Protein AF-A0A350PHJ2-F1 (afdb_monomer)

pLDDT: mean 86.69, std 14.11, range [53.72, 98.44]

Structure (mmCIF, N/CA/C/O backbone):
data_AF-A0A350PHJ2-F1
#
_entry.id   AF-A0A350PHJ2-F1
#
loop_
_atom_site.group_PDB
_atom_site.id
_atom_site.type_symbol
_atom_site.label_atom_id
_atom_site.label_alt_id
_atom_site.label_comp_id
_atom_site.label_asym_id
_atom_site.label_entity_id
_atom_site.label_seq_id
_atom_site.pdbx_PDB_ins_code
_atom_site.Cartn_x
_atom_site.Cartn_y
_atom_site.Cartn_z
_atom_site.occupancy
_atom_site.B_iso_or_equiv
_atom_site.auth_seq_id
_atom_site.auth_comp_id
_atom_site.auth_asym_id
_atom_site.auth_atom_id
_atom_site.pdbx_PDB_model_num
ATOM 1 N N . SER A 1 1 ? -17.250 5.858 7.360 1.00 90.06 1 SER A N 1
ATOM 2 C CA . SER A 1 1 ? -16.488 6.493 6.266 1.00 90.06 1 SER A CA 1
ATOM 3 C C . SER A 1 1 ? -15.652 5.468 5.532 1.00 90.06 1 SER A C 1
ATOM 5 O O . SER A 1 1 ? -15.344 4.427 6.108 1.00 90.06 1 SER A O 1
ATOM 7 N N . TYR A 1 2 ? -15.291 5.770 4.290 1.00 96.94 2 TYR A N 1
ATOM 8 C CA . TYR A 1 2 ? -14.376 4.985 3.467 1.00 96.94 2 TYR A CA 1
ATOM 9 C C . TYR A 1 2 ? -13.178 5.864 3.099 1.00 96.94 2 TYR A C 1
ATOM 11 O O . TYR A 1 2 ? -13.379 7.021 2.733 1.00 96.94 2 TYR A O 1
ATOM 19 N N . VAL A 1 3 ? -11.959 5.348 3.252 1.00 97.88 3 VAL A N 1
ATOM 20 C CA . VAL A 1 3 ? -10.710 6.083 3.017 1.00 97.88 3 VAL A CA 1
ATOM 21 C C . VAL A 1 3 ? -9.819 5.259 2.094 1.00 97.88 3 VAL A C 1
ATOM 23 O O . VAL A 1 3 ? -9.431 4.144 2.434 1.00 97.88 3 VAL A O 1
ATOM 26 N N . PHE A 1 4 ? -9.485 5.820 0.937 1.00 98.25 4 PHE A N 1
ATOM 27 C CA . PHE A 1 4 ? -8.564 5.223 -0.024 1.00 98.25 4 PHE A CA 1
ATOM 28 C C . PHE A 1 4 ? -7.312 6.093 -0.128 1.00 98.25 4 PHE A C 1
ATOM 30 O O . PHE A 1 4 ? -7.418 7.293 -0.379 1.00 98.25 4 PHE A O 1
ATOM 37 N N . LEU A 1 5 ? -6.144 5.499 0.111 1.00 97.62 5 LEU A N 1
ATOM 38 C CA . LEU A 1 5 ? -4.854 6.185 0.135 1.00 97.62 5 LEU A CA 1
ATOM 39 C C . LEU A 1 5 ? -4.010 5.722 -1.056 1.00 97.62 5 LEU A C 1
ATOM 41 O O . LEU A 1 5 ? -3.561 4.580 -1.081 1.00 97.62 5 LEU A O 1
ATOM 45 N N . ASP A 1 6 ? -3.760 6.623 -2.003 1.00 95.38 6 ASP A N 1
ATOM 46 C CA . ASP A 1 6 ? -2.923 6.371 -3.186 1.00 95.38 6 ASP A CA 1
ATOM 47 C C . ASP A 1 6 ? -1.734 7.350 -3.204 1.00 95.38 6 ASP A C 1
ATOM 49 O O . ASP A 1 6 ? -1.727 8.324 -3.961 1.00 95.38 6 ASP A O 1
ATOM 53 N N . PRO A 1 7 ? -0.760 7.191 -2.286 1.00 93.12 7 PRO A N 1
ATOM 54 C CA . PRO A 1 7 ? 0.412 8.061 -2.230 1.00 93.12 7 PRO A CA 1
ATOM 55 C C . PRO A 1 7 ? 1.351 7.818 -3.426 1.00 93.12 7 PRO A C 1
ATOM 57 O O . PRO A 1 7 ? 1.218 6.815 -4.127 1.00 93.12 7 PRO A O 1
ATOM 60 N N . PRO A 1 8 ? 2.370 8.670 -3.645 1.00 91.25 8 PRO A N 1
ATOM 61 C CA . PRO A 1 8 ? 3.482 8.340 -4.531 1.00 91.25 8 PRO A CA 1
ATOM 62 C C . PRO A 1 8 ? 4.080 6.958 -4.223 1.00 91.25 8 PRO A C 1
ATOM 64 O O . PRO A 1 8 ? 4.452 6.666 -3.089 1.00 91.25 8 PRO A O 1
ATOM 67 N N . TYR A 1 9 ? 4.176 6.095 -5.240 1.00 89.44 9 TYR A N 1
ATOM 68 C CA . TYR A 1 9 ? 4.647 4.723 -5.027 1.00 89.44 9 TYR A CA 1
ATOM 69 C C . TYR A 1 9 ? 6.139 4.678 -4.729 1.00 89.44 9 TYR A C 1
ATOM 71 O O . TYR A 1 9 ? 6.936 5.371 -5.373 1.00 89.44 9 TYR A O 1
ATOM 79 N N . ARG A 1 10 ? 6.536 3.765 -3.838 1.00 88.88 10 ARG A N 1
ATOM 80 C CA . ARG A 1 10 ? 7.952 3.452 -3.630 1.00 88.88 10 ARG A CA 1
ATOM 81 C C . ARG A 1 10 ? 8.588 2.994 -4.948 1.00 88.88 10 ARG A C 1
ATOM 83 O O . ARG A 1 10 ? 7.976 2.313 -5.777 1.00 88.88 10 ARG A O 1
ATOM 90 N N . GLY A 1 11 ? 9.819 3.443 -5.192 1.00 77.94 11 GLY A N 1
ATOM 91 C CA . GLY A 1 11 ? 10.531 3.197 -6.452 1.00 77.94 11 GLY A CA 1
ATOM 92 C C . GLY A 1 11 ? 9.917 3.892 -7.678 1.00 77.94 11 GLY A C 1
ATOM 93 O O . GLY A 1 11 ? 10.189 3.494 -8.821 1.00 77.94 11 GLY A O 1
ATOM 94 N N . CYS A 1 12 ? 9.058 4.900 -7.485 1.00 71.69 12 CYS A N 1
ATOM 95 C CA . CYS A 1 12 ? 8.598 5.757 -8.568 1.00 71.69 12 CYS A CA 1
ATOM 96 C C . CYS A 1 12 ? 9.589 6.893 -8.844 1.00 71.69 12 CYS A C 1
ATOM 98 O O . CYS A 1 12 ? 10.048 7.562 -7.933 1.00 71.69 12 CYS A O 1
ATOM 100 N N . PHE A 1 13 ? 9.915 7.099 -10.124 1.00 59.16 13 PHE A N 1
ATOM 101 C CA . PHE A 1 13 ? 10.842 8.142 -10.583 1.00 59.16 13 PHE A CA 1
ATOM 102 C C . PHE A 1 13 ? 10.144 9.503 -10.766 1.00 59.16 13 PHE A C 1
ATOM 104 O O . PHE A 1 13 ? 10.781 10.489 -11.116 1.00 59.16 13 PHE A O 1
ATOM 111 N N . THR A 1 14 ? 8.819 9.570 -10.587 1.00 58.97 14 THR A N 1
ATOM 112 C CA . THR A 1 14 ? 8.075 10.834 -10.647 1.00 58.97 14 THR A CA 1
ATOM 113 C C . THR A 1 14 ? 8.466 11.710 -9.466 1.00 58.97 14 THR A C 1
ATOM 115 O O . THR A 1 14 ? 8.104 11.416 -8.329 1.00 58.97 14 THR A O 1
ATOM 118 N N . GLN A 1 15 ? 9.185 12.793 -9.753 1.00 53.72 15 GLN A N 1
ATOM 119 C CA . GLN A 1 15 ? 9.494 13.853 -8.801 1.00 53.72 15 GLN A CA 1
ATOM 120 C C . GLN A 1 15 ? 8.235 14.691 -8.561 1.00 53.72 15 GLN A C 1
ATOM 122 O O . GLN A 1 15 ? 7.950 15.631 -9.299 1.00 53.72 15 GLN A O 1
ATOM 127 N N . TYR A 1 16 ? 7.470 14.358 -7.525 1.00 56.31 16 TYR A N 1
ATOM 128 C CA . TYR A 1 16 ? 6.350 15.180 -7.059 1.00 56.31 16 TYR A CA 1
ATOM 129 C C . TYR A 1 16 ? 6.847 16.365 -6.217 1.00 56.31 16 TYR A C 1
ATOM 131 O O . TYR A 1 16 ? 6.360 16.565 -5.118 1.00 56.31 16 TYR A O 1
ATOM 139 N N . GLY A 1 17 ? 7.855 17.119 -6.674 1.00 56.59 17 GLY A N 1
ATOM 140 C CA . GLY A 1 17 ? 8.352 18.354 -6.032 1.00 56.59 17 GLY A CA 1
ATOM 141 C C . GLY A 1 17 ? 8.909 18.251 -4.596 1.00 56.59 17 GLY A C 1
ATOM 142 O O . GLY A 1 17 ? 9.531 19.200 -4.131 1.00 56.59 17 GLY A O 1
ATOM 143 N N . VAL A 1 18 ? 8.718 17.122 -3.912 1.00 61.38 18 VAL A N 1
ATOM 144 C CA . VAL A 1 18 ? 9.181 16.780 -2.564 1.00 61.38 18 VAL A CA 1
ATOM 145 C C . VAL A 1 18 ? 9.632 15.321 -2.546 1.00 61.38 18 VAL A C 1
ATOM 147 O O . VAL A 1 18 ? 9.043 14.472 -3.222 1.00 61.38 18 VAL A O 1
ATOM 150 N N . ASP A 1 19 ? 10.675 15.031 -1.770 1.00 70.50 19 ASP A N 1
ATOM 151 C CA . ASP A 1 19 ? 11.159 13.668 -1.572 1.00 70.50 19 ASP A CA 1
ATOM 152 C C . ASP A 1 19 ? 10.112 12.867 -0.791 1.00 70.50 19 ASP A C 1
ATOM 154 O O . ASP A 1 19 ? 9.876 13.109 0.392 1.00 70.50 19 ASP A O 1
ATOM 158 N N . PHE A 1 20 ? 9.457 11.920 -1.464 1.00 79.88 20 PHE A N 1
ATOM 159 C CA . PHE A 1 20 ? 8.554 10.971 -0.822 1.00 79.88 20 PHE A CA 1
ATOM 160 C C . PHE A 1 20 ? 9.369 9.780 -0.312 1.00 79.88 20 PHE A C 1
ATOM 162 O O . PHE A 1 20 ? 9.531 8.771 -1.002 1.00 79.88 20 PHE A O 1
ATOM 169 N N . ASP A 1 21 ? 9.956 9.953 0.870 1.00 86.94 21 ASP A N 1
ATOM 170 C CA . ASP A 1 21 ? 10.834 8.967 1.493 1.00 86.94 21 ASP A CA 1
ATOM 171 C C . ASP A 1 21 ? 10.068 7.921 2.328 1.00 86.94 21 ASP A C 1
ATOM 173 O O . ASP A 1 21 ? 8.845 7.960 2.505 1.00 86.94 21 ASP A O 1
ATOM 177 N N . ASP A 1 22 ? 10.818 6.967 2.878 1.00 90.44 22 ASP A N 1
ATOM 178 C CA . ASP A 1 22 ? 10.285 5.903 3.728 1.00 90.44 22 ASP A CA 1
ATOM 179 C C . ASP A 1 22 ? 9.602 6.432 5.008 1.00 90.44 22 ASP A C 1
ATOM 181 O O . ASP A 1 22 ? 8.710 5.766 5.541 1.00 90.44 22 ASP A O 1
ATOM 185 N N . LYS A 1 23 ? 9.968 7.626 5.504 1.00 92.19 23 LYS A N 1
ATOM 186 C CA . LYS A 1 23 ? 9.328 8.239 6.681 1.00 92.19 23 LYS A CA 1
ATOM 187 C C . LYS A 1 23 ? 7.953 8.782 6.324 1.00 92.19 23 LYS A C 1
ATOM 189 O O . LYS A 1 23 ? 6.998 8.559 7.069 1.00 92.19 23 LYS A O 1
ATOM 194 N N . ILE A 1 24 ? 7.828 9.453 5.180 1.00 92.56 24 ILE A N 1
ATOM 195 C CA . ILE A 1 24 ? 6.520 9.906 4.700 1.00 92.56 24 ILE A CA 1
ATOM 196 C C . ILE A 1 24 ? 5.645 8.690 4.397 1.00 92.56 24 ILE A C 1
ATOM 198 O O . ILE A 1 24 ? 4.492 8.647 4.828 1.00 92.56 24 ILE A O 1
ATOM 202 N N . GLN A 1 25 ? 6.195 7.650 3.766 1.00 94.94 25 GLN A N 1
ATOM 203 C CA . GLN A 1 25 ? 5.450 6.415 3.530 1.00 94.94 25 GLN A CA 1
ATOM 204 C C . GLN A 1 25 ? 4.964 5.759 4.834 1.00 94.94 25 GLN A C 1
ATOM 206 O O . GLN A 1 25 ? 3.828 5.281 4.878 1.00 94.94 25 GLN A O 1
ATOM 211 N N . GLN A 1 26 ? 5.773 5.768 5.899 1.00 96.31 26 GLN A N 1
ATOM 212 C CA . GLN A 1 26 ? 5.348 5.304 7.224 1.00 96.31 26 GLN A CA 1
ATOM 213 C C . GLN A 1 26 ? 4.162 6.120 7.757 1.00 96.31 26 GLN A C 1
ATOM 215 O O . GLN A 1 26 ? 3.194 5.535 8.235 1.00 96.31 26 GLN A O 1
ATOM 220 N N . SER A 1 27 ? 4.172 7.447 7.603 1.00 96.75 27 SER A N 1
ATOM 221 C CA . SER A 1 27 ? 3.066 8.290 8.084 1.00 96.75 27 SER A CA 1
ATOM 222 C C . SER A 1 27 ? 1.727 8.002 7.385 1.00 96.75 27 SER A C 1
ATOM 224 O O . SER A 1 27 ? 0.667 8.145 7.994 1.00 96.75 27 SER A O 1
ATOM 226 N N . VAL A 1 28 ? 1.753 7.520 6.134 1.00 97.44 28 VAL A N 1
ATOM 227 C CA . VAL A 1 28 ? 0.545 7.041 5.437 1.00 97.44 28 VAL A CA 1
ATOM 228 C C . VAL A 1 28 ? 0.000 5.768 6.091 1.00 97.44 28 VAL A C 1
ATOM 230 O O . VAL A 1 28 ? -1.211 5.651 6.277 1.00 97.44 28 VAL A O 1
ATOM 233 N N . ILE A 1 29 ? 0.877 4.835 6.479 1.00 97.88 29 ILE A N 1
ATOM 234 C CA . ILE A 1 29 ? 0.485 3.614 7.203 1.00 97.88 29 ILE A CA 1
ATOM 235 C C . ILE A 1 29 ? -0.107 3.988 8.569 1.00 97.88 29 ILE A C 1
ATOM 237 O O . ILE A 1 29 ? -1.154 3.469 8.959 1.00 97.88 29 ILE A O 1
ATOM 241 N N . ASP A 1 30 ? 0.503 4.944 9.269 1.00 97.88 30 ASP A N 1
ATOM 242 C CA . ASP A 1 30 ? 0.004 5.428 10.559 1.00 97.88 30 ASP A CA 1
ATOM 243 C C . ASP A 1 30 ? -1.382 6.075 10.417 1.00 97.88 30 ASP A C 1
ATOM 245 O O . ASP A 1 30 ? -2.278 5.833 11.231 1.00 97.88 30 ASP A O 1
ATOM 249 N N . TYR A 1 31 ? -1.599 6.849 9.348 1.00 97.94 31 TYR A N 1
ATOM 250 C CA . TYR A 1 31 ? -2.904 7.430 9.044 1.00 97.94 31 TYR A CA 1
ATOM 251 C C . TYR A 1 31 ? -3.952 6.364 8.698 1.00 97.94 31 TYR A C 1
ATOM 253 O O . TYR A 1 31 ? -5.078 6.443 9.194 1.00 97.94 31 TYR A O 1
ATOM 261 N N . LEU A 1 32 ? -3.595 5.340 7.913 1.00 98.19 32 LEU A N 1
ATOM 262 C CA . LEU A 1 32 ? -4.462 4.187 7.643 1.00 98.19 32 LEU A CA 1
ATOM 263 C C . LEU A 1 32 ? -4.908 3.521 8.950 1.00 98.19 32 LEU A C 1
ATOM 265 O O . LEU A 1 32 ? -6.104 3.283 9.151 1.00 98.19 32 LEU A O 1
ATOM 269 N N . ASN A 1 33 ? -3.966 3.278 9.861 1.00 97.88 33 ASN A N 1
ATOM 270 C CA . ASN A 1 33 ? -4.238 2.676 11.164 1.00 97.88 33 ASN A CA 1
ATOM 271 C C . ASN A 1 33 ? -5.150 3.571 12.016 1.00 97.88 33 ASN A C 1
ATOM 273 O O . ASN A 1 33 ? -6.126 3.092 12.593 1.00 97.88 33 ASN A O 1
ATOM 277 N N . GLN A 1 34 ? -4.889 4.881 12.046 1.00 97.31 34 GLN A N 1
ATOM 278 C CA . GLN A 1 34 ? -5.711 5.839 12.786 1.00 97.31 34 GLN A CA 1
ATOM 279 C C . GLN A 1 34 ? -7.135 5.957 12.216 1.00 97.31 34 GLN A C 1
ATOM 281 O O . GLN A 1 34 ? -8.105 6.047 12.969 1.00 97.31 34 GLN A O 1
ATOM 286 N N . ALA A 1 35 ? -7.289 5.977 10.892 1.00 97.31 35 ALA A N 1
ATOM 287 C CA . ALA A 1 35 ? -8.601 6.021 10.255 1.00 97.31 35 ALA A CA 1
ATOM 288 C C . ALA A 1 35 ? -9.403 4.751 10.578 1.00 97.31 35 ALA A C 1
ATOM 290 O O . ALA A 1 35 ? -10.588 4.828 10.915 1.00 97.31 35 ALA A O 1
ATOM 291 N N . THR A 1 36 ? -8.736 3.597 10.539 1.00 97.62 36 THR A N 1
ATOM 292 C CA . THR A 1 36 ? -9.329 2.295 10.864 1.00 97.62 36 THR A CA 1
ATOM 293 C C . THR A 1 36 ? -9.774 2.226 12.323 1.00 97.62 36 THR A C 1
ATOM 295 O O . THR A 1 36 ? -10.913 1.839 12.590 1.00 97.62 36 THR A O 1
ATOM 298 N N . SER A 1 37 ? -8.938 2.673 13.270 1.00 96.69 37 SER A N 1
ATOM 299 C CA . SER A 1 37 ? -9.277 2.675 14.702 1.00 96.69 37 SER A CA 1
ATOM 300 C C . SER A 1 37 ? -10.431 3.622 15.046 1.00 96.69 37 SER A C 1
ATOM 302 O O . SER A 1 37 ? -11.196 3.361 15.969 1.00 96.69 37 SER A O 1
ATOM 304 N N . LYS A 1 38 ? -10.634 4.680 14.251 1.00 96.56 38 LYS A N 1
ATOM 305 C CA . LYS A 1 38 ? -11.807 5.571 14.326 1.00 96.56 38 LYS A CA 1
ATOM 306 C C . LYS A 1 38 ? -13.053 5.009 13.621 1.00 96.56 38 LYS A C 1
ATOM 308 O O . LYS A 1 38 ? -14.068 5.695 13.521 1.00 96.56 38 LYS A O 1
ATOM 313 N N . GLY A 1 39 ? -12.995 3.775 13.118 1.00 97.00 39 GLY A N 1
ATOM 314 C CA . GLY A 1 39 ? -14.128 3.049 12.547 1.00 97.00 39 GLY A CA 1
ATOM 315 C C . GLY A 1 39 ? -14.283 3.151 11.027 1.00 97.00 39 GLY A C 1
ATOM 316 O O . GLY A 1 39 ? -15.253 2.600 10.493 1.00 97.00 39 GLY A O 1
ATOM 317 N N . ALA A 1 40 ? -13.364 3.814 10.315 1.00 97.62 40 ALA A N 1
ATOM 318 C CA . ALA A 1 40 ? -13.396 3.872 8.855 1.00 97.62 40 ALA A CA 1
ATOM 319 C C . ALA A 1 40 ? -12.986 2.536 8.215 1.00 97.62 40 ALA A C 1
ATOM 321 O O . ALA A 1 40 ? -12.214 1.765 8.779 1.00 97.62 40 ALA A O 1
ATOM 322 N N . TYR A 1 41 ? -13.481 2.286 7.004 1.00 97.81 41 TYR A N 1
ATOM 323 C CA . TYR A 1 41 ? -12.910 1.280 6.112 1.00 97.81 41 TYR A CA 1
ATOM 324 C C . TYR A 1 41 ? -11.765 1.941 5.346 1.00 97.81 41 TYR A C 1
ATOM 326 O O . TYR A 1 41 ? -12.027 2.737 4.443 1.00 97.81 41 TYR A O 1
ATOM 334 N N . ALA A 1 42 ? -10.523 1.679 5.752 1.00 98.25 42 ALA A N 1
ATOM 335 C CA . ALA A 1 42 ? -9.341 2.296 5.159 1.00 98.25 42 ALA A CA 1
ATOM 336 C C . ALA A 1 42 ? -8.506 1.277 4.377 1.00 98.25 42 ALA A C 1
ATOM 338 O O . ALA A 1 42 ? -8.328 0.139 4.815 1.00 98.25 42 ALA A O 1
ATOM 339 N N . MET A 1 43 ? -7.977 1.693 3.230 1.00 98.38 43 MET A N 1
ATOM 340 C CA . MET A 1 43 ? -7.023 0.899 2.461 1.00 98.38 43 MET A CA 1
ATOM 341 C C . MET A 1 43 ? -6.001 1.788 1.745 1.00 98.38 43 MET A C 1
ATOM 343 O O . MET A 1 43 ? -6.273 2.962 1.484 1.00 98.38 43 MET A O 1
ATOM 347 N N . MET A 1 44 ? -4.838 1.222 1.427 1.00 98.19 44 MET A N 1
ATOM 348 C CA . MET A 1 44 ? -3.726 1.910 0.770 1.00 98.19 44 MET A CA 1
ATOM 349 C C . MET A 1 44 ? -3.156 1.077 -0.376 1.00 98.19 44 MET A C 1
ATOM 351 O O . MET A 1 44 ? -2.790 -0.082 -0.166 1.00 98.19 44 MET A O 1
ATOM 355 N N . SER A 1 45 ? -3.023 1.684 -1.554 1.00 97.75 45 SER A N 1
ATOM 356 C CA . SER A 1 45 ? -2.287 1.135 -2.697 1.00 97.75 45 SER A CA 1
ATOM 357 C C . SER A 1 45 ? -0.819 1.559 -2.673 1.00 97.75 45 SER A C 1
ATOM 359 O O . SER A 1 45 ? -0.458 2.638 -2.196 1.00 97.75 45 SER A O 1
ATOM 361 N N . ASN A 1 46 ? 0.055 0.689 -3.176 1.00 95.62 46 ASN A N 1
ATOM 362 C CA . ASN A 1 46 ? 1.453 1.028 -3.442 1.00 95.62 46 ASN A CA 1
ATOM 363 C C . ASN A 1 46 ? 2.121 -0.003 -4.363 1.00 95.62 46 ASN A C 1
ATOM 365 O O . ASN A 1 46 ? 1.488 -0.951 -4.824 1.00 95.62 46 ASN A O 1
ATOM 369 N N . ARG A 1 47 ? 3.431 0.145 -4.584 1.00 93.00 47 ARG A N 1
ATOM 370 C CA . ARG A 1 47 ? 4.273 -0.842 -5.262 1.00 93.00 47 ARG A CA 1
ATOM 371 C C . ARG A 1 47 ? 5.178 -1.582 -4.283 1.00 93.00 47 ARG A C 1
ATOM 373 O O . ARG A 1 47 ? 5.929 -0.953 -3.544 1.00 93.00 47 ARG A O 1
ATOM 380 N N . ASP A 1 48 ? 5.197 -2.905 -4.393 1.00 93.56 48 ASP A N 1
ATOM 381 C CA . ASP A 1 48 ? 6.241 -3.750 -3.822 1.00 93.56 48 ASP A CA 1
ATOM 382 C C . ASP A 1 48 ? 7.505 -3.671 -4.701 1.00 93.56 48 ASP A C 1
ATOM 384 O O . ASP A 1 48 ? 7.480 -3.987 -5.895 1.00 93.56 48 ASP A O 1
ATOM 388 N N . ILE A 1 49 ? 8.610 -3.204 -4.114 1.00 91.56 49 ILE A N 1
ATOM 389 C CA . ILE A 1 49 ? 9.941 -3.195 -4.745 1.00 91.56 49 ILE A CA 1
ATOM 390 C C . ILE A 1 49 ? 10.812 -4.373 -4.281 1.00 91.56 49 ILE A C 1
ATOM 392 O O . ILE A 1 49 ? 12.004 -4.404 -4.581 1.00 91.56 49 ILE A O 1
ATOM 396 N N . HIS A 1 50 ? 10.201 -5.340 -3.594 1.00 91.50 50 HIS A N 1
ATOM 397 C CA . HIS A 1 50 ? 10.780 -6.580 -3.087 1.00 91.50 50 HIS A CA 1
ATOM 398 C C . HIS A 1 50 ? 11.848 -6.387 -2.002 1.00 91.50 50 HIS A C 1
ATOM 400 O O . HIS A 1 50 ? 12.804 -7.155 -1.924 1.00 91.50 50 HIS A O 1
ATOM 406 N N . ASP A 1 51 ? 11.684 -5.368 -1.155 1.00 93.62 51 ASP A N 1
ATOM 407 C CA . ASP A 1 51 ? 12.578 -5.072 -0.027 1.00 93.62 51 ASP A CA 1
ATOM 408 C C . ASP A 1 51 ? 11.953 -5.356 1.351 1.00 93.62 51 ASP A C 1
ATOM 410 O O . ASP A 1 51 ? 12.568 -5.077 2.378 1.00 93.62 51 ASP A O 1
ATOM 414 N N . GLY A 1 52 ? 10.736 -5.909 1.392 1.00 95.62 52 GLY A N 1
ATOM 415 C CA . GLY A 1 52 ? 10.056 -6.273 2.637 1.00 95.62 52 GLY A CA 1
ATOM 416 C C . GLY A 1 52 ? 9.496 -5.089 3.435 1.00 95.62 52 GLY A C 1
ATOM 417 O O . GLY A 1 52 ? 9.119 -5.262 4.597 1.00 95.62 52 GLY A O 1
ATOM 418 N N . PHE A 1 53 ? 9.469 -3.875 2.866 1.00 95.75 53 PHE A N 1
ATOM 419 C CA . PHE A 1 53 ? 9.085 -2.664 3.598 1.00 95.75 53 PHE A CA 1
ATOM 420 C C . PHE A 1 53 ? 7.671 -2.734 4.182 1.00 95.75 53 PHE A C 1
ATOM 422 O O . PHE A 1 53 ? 7.469 -2.337 5.333 1.00 95.75 53 PHE A O 1
ATOM 429 N N . PHE A 1 54 ? 6.695 -3.199 3.396 1.00 97.12 54 PHE A N 1
ATOM 430 C CA . PHE A 1 54 ? 5.290 -3.228 3.810 1.00 97.12 54 PHE A CA 1
ATOM 431 C C . PHE A 1 54 ? 5.005 -4.417 4.726 1.00 97.12 54 PHE A C 1
ATOM 433 O O . PHE A 1 54 ? 4.284 -4.268 5.708 1.00 97.12 54 PHE A O 1
ATOM 440 N N . GLU A 1 55 ? 5.629 -5.560 4.466 1.00 97.56 55 GLU A N 1
ATOM 441 C CA . GLU A 1 55 ? 5.561 -6.777 5.271 1.00 97.56 55 GLU A CA 1
ATOM 442 C C . GLU A 1 55 ? 6.033 -6.515 6.701 1.00 97.56 55 GLU A C 1
ATOM 444 O O . GLU A 1 55 ? 5.387 -6.925 7.661 1.00 97.56 55 GLU A O 1
ATOM 449 N N . SER A 1 56 ? 7.123 -5.760 6.865 1.00 97.38 56 SER A N 1
ATOM 450 C CA . SER A 1 56 ? 7.641 -5.432 8.194 1.00 97.38 56 SER A CA 1
ATOM 451 C C . SER A 1 56 ? 6.814 -4.369 8.936 1.00 97.38 56 SER A C 1
ATOM 453 O O . SER A 1 56 ? 7.116 -4.073 10.090 1.00 97.38 56 SER A O 1
ATOM 455 N N . ARG A 1 57 ? 5.825 -3.740 8.281 1.00 96.94 57 ARG A N 1
ATOM 456 C CA . ARG A 1 57 ? 5.047 -2.589 8.797 1.00 96.94 57 ARG A CA 1
ATOM 457 C C . ARG A 1 57 ? 3.536 -2.806 8.808 1.00 96.94 57 ARG A C 1
ATOM 459 O O . ARG A 1 57 ? 2.813 -1.970 9.342 1.00 96.94 57 ARG A O 1
ATOM 466 N N . MET A 1 58 ? 3.047 -3.901 8.231 1.00 96.06 58 MET A N 1
ATOM 467 C CA . MET A 1 58 ? 1.612 -4.161 8.094 1.00 96.06 58 MET A CA 1
ATOM 468 C C . MET A 1 58 ? 0.908 -4.384 9.437 1.00 96.06 58 MET A C 1
ATOM 470 O O . MET A 1 58 ? -0.285 -4.106 9.547 1.00 96.06 58 MET A O 1
ATOM 474 N N . GLY A 1 59 ? 1.619 -4.860 10.465 1.00 95.50 59 GLY A N 1
ATOM 475 C CA . GLY A 1 59 ? 1.004 -5.234 11.738 1.00 95.50 59 GLY A CA 1
ATOM 476 C C . GLY A 1 59 ? -0.112 -6.261 11.521 1.00 95.50 59 GLY A C 1
ATOM 477 O O . GLY A 1 59 ? 0.110 -7.287 10.888 1.00 95.50 59 GLY A O 1
ATOM 478 N N . ASN A 1 60 ? -1.318 -5.953 12.003 1.00 95.69 60 ASN A N 1
ATOM 479 C CA . ASN A 1 60 ? -2.502 -6.808 11.846 1.00 95.69 60 ASN A CA 1
ATOM 480 C C . ASN A 1 60 ? -3.307 -6.526 10.564 1.00 95.69 60 ASN A C 1
ATOM 482 O O . ASN A 1 60 ? -4.356 -7.134 10.358 1.00 95.69 60 ASN A O 1
ATOM 486 N N . ASN A 1 61 ? -2.876 -5.577 9.728 1.00 97.69 61 ASN A N 1
ATOM 487 C CA . ASN A 1 61 ? -3.569 -5.267 8.481 1.00 97.69 61 ASN A CA 1
ATOM 488 C C . ASN A 1 61 ? -3.432 -6.421 7.485 1.00 97.69 61 ASN A C 1
ATOM 490 O O . ASN A 1 61 ? -2.455 -7.162 7.512 1.00 97.69 61 ASN A O 1
ATOM 494 N N . ASN A 1 62 ? -4.374 -6.537 6.551 1.00 98.19 62 ASN A N 1
ATOM 495 C CA . ASN A 1 62 ? -4.228 -7.480 5.444 1.00 98.19 62 ASN A CA 1
ATOM 496 C C . ASN A 1 62 ? -3.364 -6.856 4.347 1.00 98.19 62 ASN A C 1
ATOM 498 O O . ASN A 1 62 ? -3.580 -5.698 3.992 1.00 98.19 62 ASN A O 1
ATOM 502 N N . LEU A 1 63 ? -2.433 -7.624 3.781 1.00 98.25 63 LEU A N 1
ATOM 503 C CA . LEU A 1 63 ? -1.587 -7.195 2.669 1.00 98.25 63 LEU A CA 1
ATOM 504 C C . LEU A 1 63 ? -1.818 -8.112 1.467 1.00 98.25 6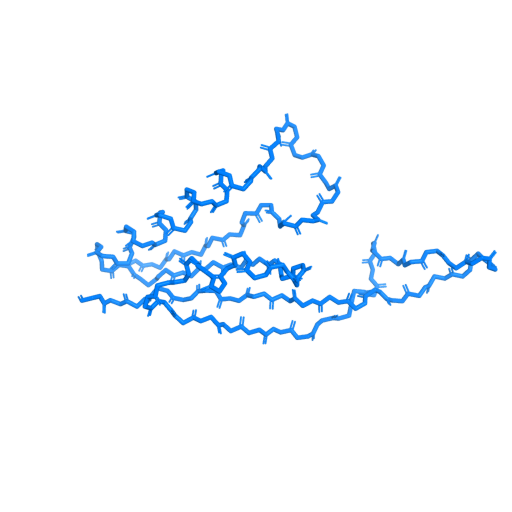3 LEU A C 1
ATOM 506 O O . LEU A 1 63 ? -1.491 -9.297 1.499 1.00 98.25 63 LEU A O 1
ATOM 510 N N . LEU A 1 64 ? -2.424 -7.560 0.420 1.00 98.25 64 LEU A N 1
ATOM 511 C CA . LEU A 1 64 ? -2.687 -8.248 -0.841 1.00 98.25 64 LEU A CA 1
ATOM 512 C C . LEU A 1 64 ? -1.668 -7.817 -1.889 1.00 98.25 64 LEU A C 1
ATOM 514 O O . LEU A 1 64 ? -1.216 -6.674 -1.865 1.00 98.25 64 LEU A O 1
ATOM 518 N N . TYR A 1 65 ? -1.363 -8.708 -2.830 1.00 97.31 65 TYR A N 1
ATOM 519 C CA . TYR A 1 65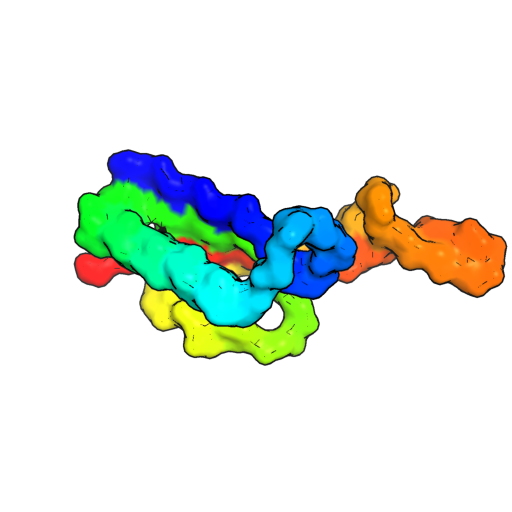 ? -0.423 -8.450 -3.917 1.00 97.31 65 TYR A CA 1
ATOM 520 C C . TYR A 1 65 ? -1.062 -8.704 -5.275 1.00 97.31 65 TYR A C 1
ATOM 522 O O . TYR A 1 65 ? -1.836 -9.648 -5.436 1.00 97.31 65 TYR A O 1
ATOM 530 N N . PHE A 1 66 ? -0.663 -7.904 -6.258 1.00 95.50 66 PHE A N 1
ATOM 531 C CA . PHE A 1 66 ? -1.120 -8.003 -7.638 1.0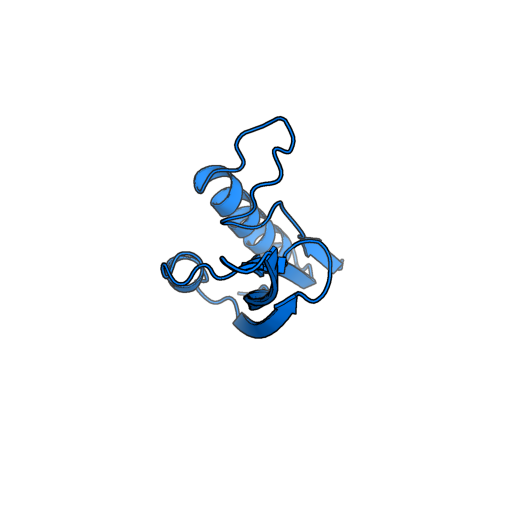0 95.50 66 PHE A CA 1
ATOM 532 C C . PHE A 1 66 ? 0.086 -7.973 -8.569 1.00 95.50 66 PHE A C 1
ATOM 534 O O . PHE A 1 66 ? 0.834 -6.994 -8.601 1.00 95.50 66 PHE A O 1
ATOM 541 N N . ASP A 1 67 ? 0.272 -9.037 -9.342 1.00 93.06 67 ASP A N 1
ATOM 542 C CA . ASP A 1 67 ? 1.276 -9.048 -10.398 1.00 93.06 67 ASP A CA 1
ATOM 543 C C . ASP A 1 67 ? 0.744 -8.263 -11.597 1.00 93.06 67 ASP A C 1
ATOM 545 O O . ASP A 1 67 ? -0.260 -8.628 -12.212 1.00 93.06 67 ASP A O 1
ATOM 549 N N . VAL A 1 68 ? 1.424 -7.168 -11.933 1.00 89.19 68 VAL A N 1
ATOM 550 C CA . VAL A 1 68 ? 1.024 -6.265 -13.012 1.00 89.19 68 VAL A CA 1
ATOM 551 C C . VAL A 1 68 ? 2.120 -6.150 -14.063 1.00 89.19 68 VAL A C 1
ATOM 553 O O . VAL A 1 68 ? 3.318 -6.293 -13.811 1.00 89.19 68 VAL A O 1
ATOM 556 N N . THR A 1 69 ? 1.702 -5.877 -15.293 1.00 84.06 69 THR A N 1
ATOM 557 C CA . THR A 1 69 ? 2.610 -5.623 -16.411 1.00 84.06 69 THR A CA 1
ATOM 558 C C . THR A 1 69 ? 2.274 -4.265 -16.999 1.00 84.06 69 THR A C 1
ATOM 560 O O . THR A 1 69 ? 1.227 -4.097 -17.622 1.00 84.06 69 TH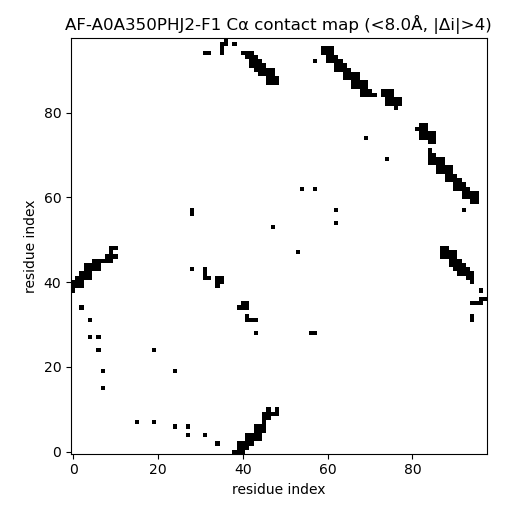R A O 1
ATOM 563 N N . TYR A 1 70 ? 3.155 -3.279 -16.816 1.00 74.69 70 TYR A N 1
ATOM 564 C CA . TYR A 1 70 ? 2.924 -1.955 -17.389 1.00 74.69 70 TYR A CA 1
ATOM 565 C C . TYR A 1 70 ? 3.215 -1.967 -18.887 1.00 74.69 70 TYR A C 1
ATOM 567 O O . TYR A 1 70 ? 4.351 -2.170 -19.322 1.00 74.69 70 TYR A O 1
ATOM 575 N N . THR A 1 71 ? 2.179 -1.714 -19.680 1.00 68.19 71 THR A N 1
ATOM 576 C CA . THR A 1 71 ? 2.245 -1.699 -21.148 1.00 68.19 71 THR A CA 1
ATOM 577 C C . THR A 1 71 ? 2.399 -0.287 -21.727 1.00 68.19 71 THR A C 1
ATOM 579 O O . THR A 1 71 ? 2.793 -0.146 -22.888 1.00 68.19 71 THR A O 1
ATOM 582 N N . ALA A 1 72 ? 2.175 0.766 -20.928 1.00 60.06 72 ALA A N 1
ATOM 583 C CA . ALA A 1 72 ? 2.290 2.176 -21.316 1.00 60.06 72 ALA A CA 1
ATOM 584 C C . ALA A 1 72 ? 3.148 2.984 -20.316 1.00 60.06 72 ALA A C 1
ATOM 586 O O . ALA A 1 72 ? 3.145 2.709 -19.118 1.00 60.06 72 ALA A O 1
ATOM 587 N N . GLY A 1 73 ? 3.924 3.960 -20.808 1.00 59.16 73 GLY A N 1
ATOM 588 C CA . GLY A 1 73 ? 4.723 4.914 -20.011 1.00 59.16 73 GLY A CA 1
ATOM 589 C C . GLY A 1 73 ? 5.988 4.362 -19.328 1.00 59.16 73 GLY A C 1
ATOM 590 O O . GLY A 1 73 ? 7.005 5.043 -19.271 1.00 59.16 73 GLY A O 1
ATOM 591 N N . ARG A 1 74 ? 5.972 3.108 -18.861 1.00 55.91 74 ARG A N 1
ATOM 592 C CA . ARG A 1 74 ? 7.107 2.417 -18.215 1.00 55.91 74 ARG A CA 1
ATOM 593 C C . ARG A 1 74 ? 7.568 1.214 -19.026 1.00 55.91 74 ARG A C 1
ATOM 595 O O . ARG A 1 74 ? 7.584 0.085 -18.541 1.00 55.91 74 ARG A O 1
ATOM 602 N N . ARG A 1 75 ? 7.937 1.442 -20.283 1.00 59.38 75 ARG A N 1
ATOM 603 C CA . ARG A 1 75 ? 8.571 0.387 -21.071 1.00 59.38 75 ARG A CA 1
ATOM 604 C C . ARG A 1 75 ? 10.080 0.420 -20.853 1.00 59.38 75 ARG A C 1
ATOM 606 O O . ARG A 1 75 ? 10.693 1.480 -20.959 1.00 59.38 75 ARG A O 1
ATOM 613 N N . LYS A 1 76 ? 10.685 -0.728 -20.554 1.00 61.31 76 LYS A N 1
ATOM 614 C CA . LYS A 1 76 ? 12.144 -0.867 -20.525 1.00 61.31 76 LYS A CA 1
ATOM 615 C C . LYS A 1 76 ? 12.640 -0.683 -21.958 1.00 61.31 76 LYS A C 1
ATOM 617 O O . 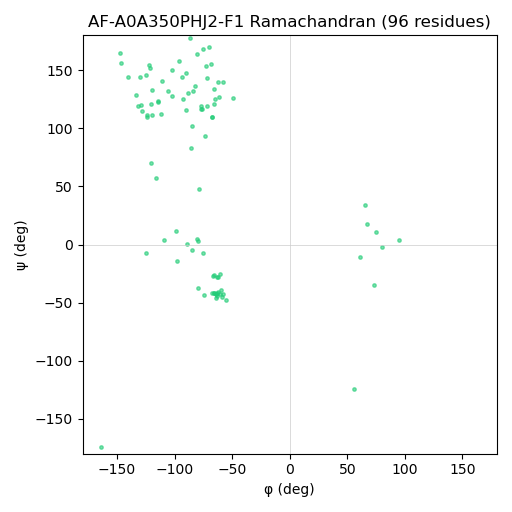LYS A 1 76 ? 12.191 -1.398 -22.848 1.00 61.31 76 LYS A O 1
ATOM 622 N N . LYS A 1 77 ? 13.509 0.302 -22.190 1.00 65.62 77 LYS A N 1
ATOM 623 C CA . LYS A 1 77 ? 14.199 0.436 -23.474 1.00 65.62 77 LYS A CA 1
ATOM 624 C C . LYS A 1 77 ? 15.236 -0.684 -23.550 1.00 65.62 77 LYS A C 1
ATOM 626 O O . LYS A 1 77 ? 16.084 -0.795 -22.667 1.00 65.62 77 LYS A O 1
ATOM 631 N N . ASN A 1 78 ? 15.090 -1.547 -24.540 1.00 72.06 78 ASN A 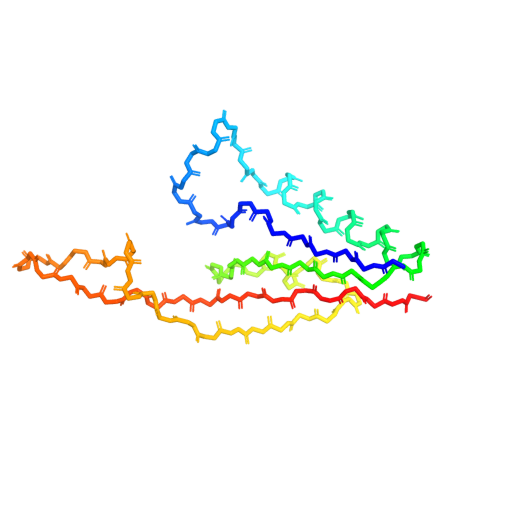N 1
ATOM 632 C CA . ASN A 1 78 ? 16.035 -2.606 -24.851 1.00 72.06 78 ASN A CA 1
ATOM 633 C C . ASN A 1 78 ? 17.213 -2.014 -25.652 1.00 72.06 78 ASN A C 1
ATOM 635 O O . ASN A 1 78 ? 17.121 -0.898 -26.172 1.00 72.06 78 ASN A O 1
ATOM 639 N N . GLU A 1 79 ? 18.325 -2.744 -25.738 1.00 69.88 79 GLU A N 1
ATOM 640 C CA . GLU A 1 79 ? 19.538 -2.292 -26.447 1.00 69.88 79 GLU A CA 1
ATOM 641 C C . GLU A 1 79 ? 19.298 -2.065 -27.949 1.00 69.88 79 GLU A C 1
ATOM 643 O O . GLU A 1 79 ? 19.898 -1.179 -28.547 1.00 69.88 79 GLU A O 1
ATOM 648 N N . ASP A 1 80 ? 18.344 -2.792 -28.531 1.00 76.56 80 ASP A N 1
ATO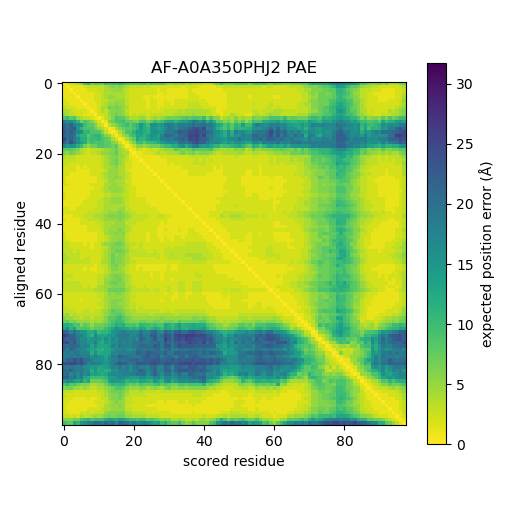M 649 C CA . ASP A 1 80 ? 17.892 -2.671 -29.923 1.00 76.56 80 ASP A CA 1
ATOM 650 C C . ASP A 1 80 ? 16.921 -1.494 -30.167 1.00 76.56 80 ASP A C 1
ATOM 652 O O . ASP A 1 80 ? 16.400 -1.321 -31.267 1.00 76.56 80 ASP A O 1
ATOM 656 N N . GLY A 1 81 ? 16.641 -0.682 -29.141 1.00 69.25 81 GLY A N 1
ATOM 657 C CA . GLY A 1 81 ? 15.697 0.433 -29.211 1.00 69.25 81 GLY A CA 1
ATOM 658 C C . GLY A 1 81 ? 14.224 0.032 -29.091 1.00 69.25 81 GLY A C 1
ATOM 659 O O . GLY A 1 81 ? 13.367 0.917 -29.049 1.00 69.25 81 GLY A O 1
ATOM 660 N N . THR A 1 82 ? 13.910 -1.263 -28.976 1.00 73.06 82 THR A N 1
ATOM 661 C CA . THR A 1 82 ? 12.551 -1.731 -28.695 1.00 73.06 82 THR A CA 1
ATOM 662 C C . THR A 1 82 ? 12.182 -1.504 -27.231 1.00 73.06 82 THR A C 1
ATOM 664 O O . THR A 1 82 ? 12.998 -1.151 -26.377 1.00 73.06 82 THR A O 1
ATOM 667 N N . HIS A 1 83 ? 10.902 -1.673 -26.927 1.00 66.00 83 HIS A N 1
ATOM 668 C CA . HIS A 1 83 ? 10.345 -1.363 -25.627 1.00 66.00 83 HIS A CA 1
ATOM 669 C C . HIS A 1 83 ? 9.644 -2.594 -25.048 1.00 66.00 83 HIS A C 1
ATOM 671 O O . HIS A 1 83 ? 8.595 -2.994 -25.548 1.00 66.00 83 HIS A O 1
ATOM 677 N N . SER A 1 84 ? 10.193 -3.173 -23.978 1.00 62.16 84 SER A N 1
ATOM 678 C CA . SER A 1 84 ? 9.580 -4.307 -23.277 1.00 62.16 84 SER A CA 1
ATOM 679 C C . SER A 1 84 ? 8.712 -3.845 -22.105 1.00 62.16 84 SER A C 1
ATOM 681 O O . SER A 1 84 ? 9.004 -2.851 -21.431 1.00 62.16 84 SER A O 1
ATOM 683 N N . ALA A 1 85 ? 7.604 -4.549 -21.872 1.00 67.00 85 ALA A N 1
ATOM 684 C CA . ALA A 1 85 ? 6.733 -4.272 -20.740 1.00 67.00 85 ALA A CA 1
ATOM 685 C C . ALA A 1 85 ? 7.469 -4.574 -19.426 1.00 67.00 85 ALA A C 1
ATOM 687 O O . ALA A 1 85 ? 8.123 -5.611 -19.292 1.00 67.00 85 ALA A O 1
ATOM 688 N N . LYS A 1 86 ? 7.385 -3.663 -18.452 1.00 70.81 86 LYS A N 1
ATOM 689 C CA . LYS A 1 86 ? 8.034 -3.850 -17.152 1.00 70.81 86 LYS A CA 1
ATOM 690 C C . LYS A 1 86 ? 7.062 -4.556 -16.210 1.00 70.81 86 LYS A C 1
ATOM 692 O O . LYS A 1 86 ? 6.020 -3.991 -15.873 1.00 70.81 86 LYS A O 1
ATOM 697 N N . LYS A 1 87 ? 7.419 -5.772 -15.786 1.00 81.69 87 LYS A N 1
ATOM 698 C CA . LYS A 1 87 ? 6.744 -6.454 -14.677 1.00 81.69 87 LYS A CA 1
ATOM 699 C C . LYS A 1 87 ? 6.921 -5.636 -13.400 1.00 81.69 87 LYS A C 1
ATOM 701 O O . LYS A 1 87 ? 7.997 -5.082 -13.161 1.00 81.69 87 LYS A O 1
ATOM 706 N N . ALA A 1 88 ? 5.871 -5.562 -12.605 1.00 87.19 88 ALA A N 1
ATOM 707 C CA . ALA A 1 88 ? 5.894 -4.992 -11.272 1.00 87.19 88 ALA A CA 1
ATOM 708 C C . ALA A 1 88 ? 4.888 -5.727 -10.394 1.00 87.19 88 ALA A C 1
ATOM 710 O O . ALA A 1 88 ? 4.013 -6.431 -10.896 1.00 87.19 88 ALA A O 1
ATOM 711 N N . ARG A 1 89 ? 5.012 -5.529 -9.088 1.00 92.38 89 ARG A N 1
ATOM 712 C CA . ARG A 1 89 ? 4.082 -6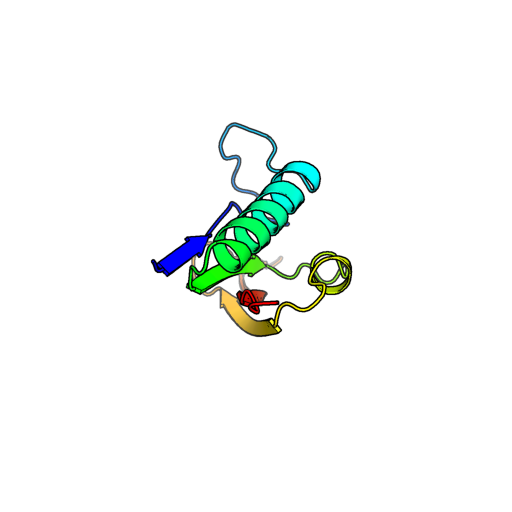.061 -8.109 1.00 92.38 89 ARG A CA 1
ATOM 713 C C . ARG A 1 89 ? 3.483 -4.901 -7.338 1.00 92.38 89 ARG A C 1
ATOM 715 O O . ARG A 1 89 ? 4.206 -4.085 -6.773 1.00 92.38 89 ARG A O 1
ATOM 722 N N . GLU A 1 90 ? 2.171 -4.772 -7.392 1.00 94.94 90 GLU A N 1
ATOM 723 C CA . GLU A 1 90 ? 1.430 -3.784 -6.613 1.00 94.94 90 GLU A CA 1
ATOM 724 C C . GLU A 1 90 ? 0.903 -4.424 -5.336 1.00 94.94 90 GLU A C 1
ATOM 726 O O . GLU A 1 90 ? 0.772 -5.647 -5.249 1.00 94.94 90 GLU A O 1
ATOM 731 N N . ILE A 1 91 ? 0.619 -3.589 -4.342 1.00 97.44 91 ILE A N 1
ATOM 732 C CA . ILE A 1 91 ? 0.032 -4.002 -3.076 1.00 97.44 91 ILE A CA 1
ATOM 733 C C . ILE A 1 91 ? -1.284 -3.281 -2.813 1.00 97.44 91 ILE A C 1
ATOM 735 O O . ILE A 1 91 ? -1.483 -2.144 -3.244 1.00 97.44 91 ILE A O 1
ATOM 739 N N . LEU A 1 92 ? -2.137 -3.922 -2.019 1.00 98.31 92 LEU A N 1
ATOM 740 C CA . LEU A 1 92 ? -3.232 -3.271 -1.312 1.00 98.31 92 LEU A CA 1
ATOM 741 C C . LEU A 1 92 ? -3.160 -3.658 0.163 1.00 98.31 92 LEU A C 1
ATOM 743 O O . LEU A 1 92 ? -3.337 -4.824 0.515 1.00 98.31 92 LEU A O 1
ATOM 747 N N . MET A 1 93 ? -2.907 -2.675 1.022 1.00 98.44 93 MET A N 1
ATOM 748 C CA . MET A 1 93 ? -2.989 -2.837 2.470 1.00 98.44 93 MET A CA 1
ATOM 749 C C . MET A 1 93 ? -4.389 -2.448 2.940 1.00 98.44 93 MET A C 1
ATOM 751 O O . MET A 1 93 ? -4.842 -1.342 2.654 1.00 98.44 93 MET A O 1
ATOM 755 N N . ILE A 1 94 ? -5.074 -3.334 3.659 1.00 98.44 94 ILE A N 1
ATOM 756 C CA . ILE A 1 94 ? -6.439 -3.121 4.154 1.00 98.44 94 ILE A CA 1
ATOM 757 C C . ILE A 1 94 ? -6.410 -3.075 5.677 1.00 98.44 94 ILE A C 1
ATOM 759 O O . ILE A 1 94 ? -5.989 -4.037 6.324 1.00 98.44 94 ILE A O 1
ATOM 763 N N . GLY A 1 95 ? -6.895 -1.963 6.229 1.00 97.69 95 GLY A N 1
ATOM 764 C CA . GLY A 1 95 ? -7.005 -1.752 7.664 1.00 97.69 95 GLY A CA 1
ATOM 765 C C . GLY A 1 95 ? -7.929 -2.771 8.324 1.00 97.69 95 GLY A C 1
ATOM 766 O O . GLY A 1 95 ? -9.082 -2.925 7.911 1.00 97.69 95 GLY A O 1
ATOM 767 N N . VAL A 1 96 ? -7.440 -3.444 9.365 1.00 96.00 96 VAL A N 1
ATOM 768 C CA . VAL A 1 96 ? -8.246 -4.353 10.193 1.00 96.00 96 VAL A CA 1
ATOM 769 C C . VAL A 1 96 ? -8.604 -3.648 11.496 1.00 96.00 96 VAL A 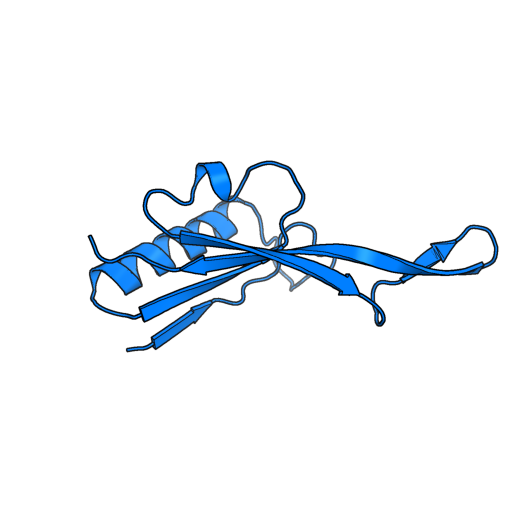C 1
ATOM 771 O O . VAL A 1 96 ? -7.738 -3.105 12.182 1.00 96.00 96 VAL A O 1
ATOM 774 N N . LYS A 1 97 ? -9.899 -3.627 11.828 1.00 85.56 97 LYS A N 1
ATOM 775 C CA . LYS A 1 97 ? -10.371 -3.079 13.103 1.00 85.56 97 LYS A CA 1
ATOM 776 C C . LYS A 1 97 ? -9.828 -3.949 14.236 1.00 85.56 97 LYS A C 1
ATOM 778 O O . LYS A 1 97 ? -10.007 -5.164 14.195 1.00 85.56 97 LYS A O 1
ATOM 783 N N . GLN A 1 98 ? -9.148 -3.310 15.183 1.00 65.62 98 GLN A N 1
ATOM 784 C CA . GLN A 1 98 ? -8.734 -3.933 16.438 1.00 65.62 98 GLN A CA 1
ATOM 785 C C . GLN A 1 98 ? -9.914 -3.999 17.404 1.00 65.62 98 GLN A C 1
ATOM 787 O O . GLN A 1 98 ? -10.748 -3.062 17.360 1.00 65.62 98 GLN A O 1
#

Secondary structure (DSSP, 8-state):
-EEEE-PPPTT-----SS---HHHHHHHHHHHHHHHHTT-EEEEEEEE-SSSTTTTT-TTSEEEEEEEEEEEEEEEEPTTS-EEEEEEEEEEEEPPP-

Radius of gyration: 15.45 Å; Cα contacts (8 Å, |Δi|>4): 152; chains: 1; bounding box: 36×27×46 Å

Nearest PDB structures (foldseek):
  1yfl-assembly2_E  TM=7.614E-01  e=1.544E-03  Tequatrovirus T4
  1yf3-assembly1_A  TM=6.687E-01  e=5.409E-04  Tequatrovirus T4
  1yfl-assembly1_B  TM=7.826E-01  e=3.175E-03  Tequatrovirus T4
  4rtm-assembly1_A  TM=7.799E-01  e=2.007E-03  Escherichia coli str. K-12 substr. MDS42
  1yfj-assembly3_C  TM=6.553E-01  e=1.544E-03  Tequatrovirus T4

Mean predicted aligned error: 6.39 Å

Sequence (98 aa):
SYVFLDPPYRGCFTQYGVDFDDKIQQSVIDYLNQATSKGAYAMMSNRDIHDGFFESRMGNNNLLYFDVTYTAGRRKKNEDGTHSAKKAREILMIGVKQ

Foldseek 3Di:
DEEEAEDPAPPDPDCPVDDCDLVVVLVVLVVQQVCVQVPYWYKYKHWDPPPCSCVVRLVPWDKDKDWDWAPPDDFDQDPVRDTHTDITMMIMTTHDHD

Solvent-accessible surface area (backbone atoms only — not comparable to full-atom values): 5913 Å² total; per-residue (Å²): 102,78,44,82,42,76,62,90,40,65,94,56,84,76,80,73,92,57,89,83,43,74,67,57,56,46,51,53,54,52,48,35,51,53,42,12,71,74,65,28,53,20,36,34,49,42,44,56,84,84,77,57,68,61,75,79,62,43,79,85,34,49,79,44,78,43,87,43,68,36,82,66,98,49,50,45,73,44,97,88,71,47,71,43,64,35,75,48,36,35,35,41,38,36,47,53,74,125